Protein AF-A0A848FW35-F1 (afdb_monomer_lite)

Sequence (180 aa):
MKKSIFTRRLLINTLFFIAATAGFQLIHKNGFFTPTETVTHIIDSHLMPEKNDASFSDWSRRLFDADYVRLASAQYDRSLYMRSFFLLDLFYPFIYCAFFLGLAAYWKGTGFYRTLGAAMIICVACDLGENISFAWYLWHPQGNVNVAVANFTTIKSVLFSLGGLSALIAFLAAIIHRRK

Foldseek 3Di:
DDDDLPDPLLVVLVVVLVVLVVLVVVLLVVDQWDPPDSADDLLVLLVDDPDPPDDVVNNVVSQLDLVSLVVNLVGGDLVSCVVGVLVSLLCNLVSLLSNLLSLLVVVPPDPLSVVLNVLSVLLSVLSNQLSVLSSVCSVVVDDCSSSSNSNSSNSNVVSSVVSNVSSNVSNVVVVVVVVD

Structure (mmCIF, N/CA/C/O backbone):
data_AF-A0A848FW35-F1
#
_entry.id   AF-A0A848FW35-F1
#
loop_
_atom_site.group_PDB
_atom_site.id
_atom_site.type_symbol
_atom_site.label_atom_id
_atom_site.label_alt_id
_atom_site.label_comp_id
_atom_site.label_asym_id
_atom_site.label_entity_id
_atom_site.label_seq_id
_atom_site.pdbx_PDB_ins_code
_atom_site.Cartn_x
_atom_site.Cartn_y
_atom_site.Cartn_z
_atom_site.occupancy
_atom_site.B_iso_or_equiv
_atom_site.auth_seq_id
_atom_site.auth_comp_id
_atom_site.auth_asym_id
_atom_site.auth_atom_id
_atom_site.pdbx_PDB_model_num
ATOM 1 N N . MET A 1 1 ? -22.822 -6.460 28.727 1.00 58.56 1 MET A N 1
ATOM 2 C CA . MET A 1 1 ? -21.349 -6.635 28.643 1.00 58.56 1 MET A CA 1
ATOM 3 C C . MET A 1 1 ? -20.810 -5.864 27.438 1.00 58.56 1 MET A C 1
ATOM 5 O O . MET A 1 1 ? -21.361 -6.022 26.354 1.00 58.56 1 MET A O 1
ATOM 9 N N . LYS A 1 2 ? -19.777 -5.016 27.586 1.00 71.31 2 LYS A N 1
ATOM 10 C CA . LYS A 1 2 ? -19.171 -4.301 26.440 1.00 71.31 2 LYS A CA 1
ATOM 11 C C . LYS A 1 2 ? -18.528 -5.346 25.485 1.00 71.31 2 LYS A C 1
ATOM 13 O O . LYS A 1 2 ? -17.792 -6.214 25.953 1.00 71.31 2 LYS A O 1
ATOM 18 N N . LYS A 1 3 ? -18.741 -5.270 24.156 1.00 75.44 3 LYS A N 1
ATOM 19 C CA . LYS A 1 3 ? -18.153 -6.190 23.132 1.00 75.44 3 LYS A CA 1
ATOM 20 C C . LYS A 1 3 ? -16.644 -5.994 22.957 1.00 75.44 3 LYS A C 1
ATOM 22 O O . LYS A 1 3 ? -16.254 -4.845 22.762 1.00 75.44 3 LYS A O 1
ATOM 27 N N . SER A 1 4 ? -15.823 -7.050 23.061 1.00 84.69 4 SER A N 1
ATOM 28 C CA . SER A 1 4 ? -14.343 -6.963 23.012 1.00 84.69 4 SER A CA 1
ATOM 29 C C . SER A 1 4 ? -13.834 -6.114 21.836 1.00 84.69 4 SER A C 1
ATOM 31 O O . SER A 1 4 ? -14.306 -6.291 20.716 1.00 84.69 4 SER A O 1
ATOM 33 N N . ILE A 1 5 ? -12.864 -5.224 22.094 1.00 85.50 5 ILE A N 1
ATOM 34 C CA . ILE A 1 5 ? -12.152 -4.467 21.042 1.00 85.50 5 ILE A CA 1
ATOM 35 C C . ILE A 1 5 ? -11.254 -5.412 20.238 1.00 85.50 5 ILE A C 1
ATOM 37 O O . ILE A 1 5 ? -11.202 -5.347 19.011 1.00 85.50 5 ILE A O 1
ATOM 41 N N . PHE A 1 6 ? -10.593 -6.340 20.930 1.00 88.56 6 PHE A N 1
ATOM 42 C CA . PHE A 1 6 ? -9.791 -7.387 20.316 1.00 88.56 6 PHE A CA 1
ATOM 43 C C . PHE A 1 6 ? -10.714 -8.499 19.837 1.00 88.56 6 PHE A C 1
ATOM 45 O O . PHE A 1 6 ? -10.975 -9.482 20.534 1.00 88.56 6 PHE A O 1
ATOM 52 N N . THR A 1 7 ? -11.288 -8.296 18.656 1.00 89.31 7 THR A N 1
ATOM 53 C CA . THR A 1 7 ? -12.062 -9.336 17.984 1.00 89.31 7 THR A CA 1
ATOM 54 C C . THR A 1 7 ? -11.118 -10.394 17.419 1.00 89.31 7 THR A C 1
ATOM 56 O O . THR A 1 7 ? -10.006 -10.082 16.991 1.00 89.31 7 THR A O 1
ATOM 59 N N . ARG A 1 8 ? -11.577 -11.649 17.343 1.00 91.12 8 ARG A N 1
ATOM 60 C CA . ARG A 1 8 ? -10.832 -12.733 16.677 1.00 91.12 8 ARG A CA 1
ATOM 61 C C . ARG A 1 8 ? -10.404 -12.341 15.257 1.00 91.12 8 ARG A C 1
ATOM 63 O O . ARG A 1 8 ? -9.296 -12.654 14.844 1.00 91.12 8 ARG A O 1
ATOM 70 N N . ARG A 1 9 ? -11.265 -11.609 14.540 1.00 89.75 9 ARG A N 1
ATOM 71 C CA . ARG A 1 9 ? -10.984 -11.101 13.192 1.00 89.75 9 ARG A CA 1
ATOM 72 C C . ARG A 1 9 ? -9.816 -10.114 13.171 1.00 89.75 9 ARG A C 1
ATOM 74 O O . ARG A 1 9 ? -8.955 -10.247 12.314 1.00 89.75 9 ARG A O 1
ATOM 81 N N . LEU A 1 10 ? -9.775 -9.160 14.105 1.00 92.62 10 LEU A N 1
ATOM 82 C CA . LEU A 1 10 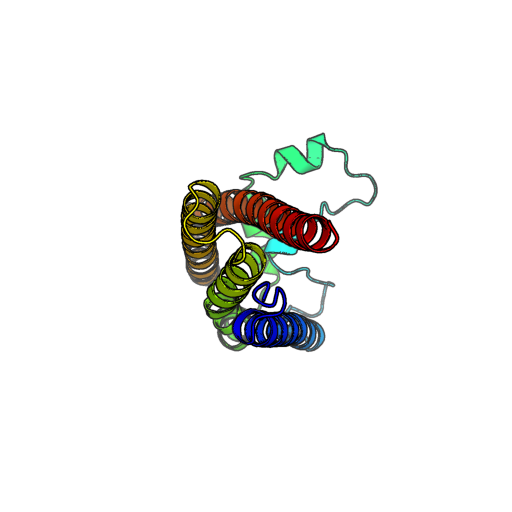? -8.659 -8.218 14.204 1.00 92.62 10 LEU A CA 1
ATOM 83 C C . LEU A 1 10 ? -7.345 -8.959 14.467 1.00 92.62 10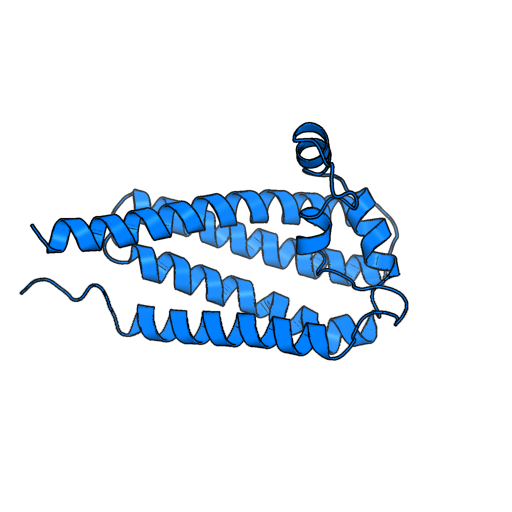 LEU A C 1
ATOM 85 O O . LEU A 1 10 ? -6.383 -8.722 13.755 1.00 92.62 10 LEU A O 1
ATOM 89 N N . LEU A 1 11 ? -7.328 -9.902 15.414 1.00 94.44 11 LEU A N 1
ATOM 90 C CA . LEU A 1 11 ? -6.125 -10.684 15.725 1.00 94.44 11 LEU A CA 1
ATOM 91 C C . LEU A 1 11 ? -5.606 -11.459 14.506 1.00 94.44 11 LEU A C 1
ATOM 93 O O . LEU A 1 11 ? -4.422 -11.389 14.198 1.00 94.44 11 LEU A O 1
ATOM 97 N N . ILE A 1 12 ? -6.496 -12.149 13.787 1.00 94.69 12 ILE A N 1
ATOM 98 C CA . ILE A 1 12 ? -6.142 -12.884 12.564 1.00 94.69 12 ILE A CA 1
ATOM 99 C C . ILE A 1 12 ? -5.579 -11.933 11.499 1.00 94.69 12 ILE A C 1
ATOM 101 O O . ILE A 1 12 ? -4.528 -12.211 10.928 1.00 94.69 12 ILE A O 1
ATOM 105 N N . ASN A 1 13 ? -6.235 -10.794 11.261 1.00 93.38 13 ASN A N 1
ATOM 106 C CA . ASN A 1 13 ? -5.774 -9.822 10.268 1.00 93.38 13 ASN A CA 1
ATOM 107 C C . ASN A 1 13 ? -4.420 -9.207 10.648 1.00 93.38 13 ASN A C 1
ATOM 109 O O . ASN A 1 13 ? -3.586 -9.012 9.772 1.00 93.38 13 ASN A O 1
ATOM 113 N N . THR A 1 14 ? -4.175 -8.946 11.935 1.00 94.38 14 THR A N 1
ATOM 114 C CA . THR A 1 14 ? -2.870 -8.484 12.429 1.00 94.38 14 THR A CA 1
ATOM 115 C C . THR A 1 14 ? -1.779 -9.519 12.166 1.00 94.38 14 THR A C 1
ATOM 117 O O . THR A 1 14 ? -0.705 -9.156 11.700 1.00 94.38 14 THR A O 1
ATOM 120 N N . LEU A 1 15 ? -2.042 -10.805 12.424 1.0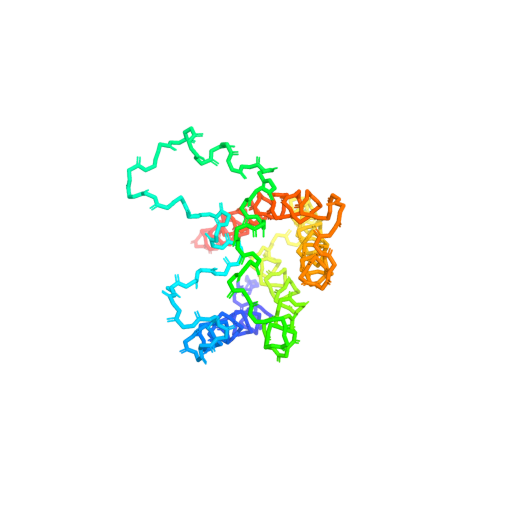0 95.88 15 LEU A N 1
ATOM 121 C CA . LEU A 1 15 ? -1.072 -11.872 12.160 1.00 95.88 15 LEU A CA 1
ATOM 122 C C . LEU A 1 15 ? -0.753 -11.994 10.668 1.00 95.88 15 LEU A C 1
ATOM 124 O O . LEU A 1 15 ? 0.419 -12.083 10.313 1.00 95.88 15 LEU A O 1
ATOM 128 N N . PHE A 1 16 ? -1.765 -11.940 9.797 1.00 94.12 16 PHE A N 1
ATOM 129 C CA . PHE A 1 16 ? -1.542 -11.930 8.349 1.00 94.12 16 PHE A CA 1
ATOM 130 C C . PHE A 1 16 ? -0.762 -10.700 7.890 1.00 94.12 16 PHE A C 1
ATOM 132 O O . PHE A 1 16 ? 0.135 -10.834 7.064 1.00 94.12 16 PHE A O 1
ATOM 139 N N . PHE A 1 17 ? -1.066 -9.523 8.441 1.00 92.69 17 PHE A N 1
ATOM 140 C CA . PHE A 1 17 ? -0.340 -8.295 8.131 1.00 92.69 17 PHE A CA 1
ATOM 141 C C . PHE A 1 17 ? 1.140 -8.415 8.516 1.00 92.69 17 PHE A C 1
ATOM 143 O O . PHE A 1 17 ? 2.002 -8.222 7.665 1.00 92.69 17 PHE A O 1
ATOM 150 N N . ILE A 1 18 ? 1.436 -8.848 9.748 1.00 93.94 18 ILE A N 1
ATOM 151 C CA . ILE A 1 18 ? 2.812 -9.078 10.221 1.00 93.94 18 ILE A CA 1
ATOM 152 C C . ILE A 1 18 ? 3.531 -10.109 9.345 1.00 93.94 18 ILE A C 1
ATOM 154 O O . ILE A 1 18 ? 4.666 -9.873 8.935 1.00 93.94 18 ILE A O 1
ATOM 158 N N . ALA A 1 19 ? 2.884 -11.237 9.040 1.00 92.75 19 ALA A N 1
ATOM 159 C CA . ALA A 1 19 ? 3.470 -12.287 8.214 1.00 92.75 19 ALA A CA 1
ATOM 160 C C . ALA A 1 19 ? 3.782 -11.793 6.794 1.00 92.75 19 ALA A C 1
ATOM 162 O O . ALA A 1 19 ? 4.848 -12.096 6.265 1.00 92.75 19 ALA A O 1
ATOM 163 N N . ALA A 1 20 ? 2.895 -10.996 6.194 1.00 90.06 20 ALA A N 1
ATOM 164 C CA . ALA A 1 20 ? 3.117 -10.432 4.869 1.00 90.06 20 ALA A CA 1
ATOM 165 C C . ALA A 1 20 ? 4.245 -9.390 4.867 1.00 90.06 20 ALA A C 1
ATOM 167 O O . ALA A 1 20 ? 5.125 -9.456 4.012 1.00 90.06 20 ALA A O 1
ATOM 168 N N . THR A 1 21 ? 4.293 -8.488 5.855 1.00 88.25 21 THR A N 1
ATOM 169 C CA . THR A 1 21 ? 5.407 -7.536 6.012 1.00 88.25 21 THR A CA 1
ATOM 170 C C . THR A 1 21 ? 6.740 -8.262 6.220 1.00 88.25 21 THR A C 1
ATOM 172 O O . THR A 1 21 ? 7.745 -7.898 5.611 1.00 88.25 21 THR A O 1
ATOM 175 N N . ALA A 1 22 ? 6.762 -9.324 7.031 1.00 89.19 22 ALA A N 1
ATOM 176 C CA . ALA A 1 22 ? 7.947 -10.161 7.206 1.00 89.19 22 ALA A CA 1
ATOM 177 C C . ALA A 1 22 ? 8.337 -10.889 5.908 1.00 89.19 22 ALA A C 1
ATOM 179 O O . ALA A 1 22 ? 9.523 -10.999 5.603 1.00 89.19 22 ALA A O 1
ATOM 180 N N . GLY A 1 23 ? 7.352 -11.332 5.121 1.00 86.56 23 GLY A N 1
ATOM 181 C CA . GLY A 1 23 ? 7.551 -11.901 3.790 1.00 86.56 23 GLY A CA 1
ATOM 182 C C . GLY A 1 23 ? 8.251 -10.926 2.844 1.00 86.56 23 GLY A C 1
ATOM 183 O O . GLY A 1 23 ? 9.265 -11.290 2.257 1.00 86.56 23 GLY A O 1
ATOM 184 N N . PHE A 1 24 ? 7.794 -9.671 2.772 1.00 82.56 24 PHE A N 1
ATOM 185 C CA . PHE A 1 24 ? 8.465 -8.623 1.990 1.00 82.56 24 PHE A CA 1
ATOM 186 C C . PHE A 1 24 ? 9.915 -8.414 2.424 1.00 82.56 24 PHE A C 1
ATOM 188 O O . PHE A 1 24 ? 10.808 -8.370 1.583 1.00 82.56 24 PHE A O 1
ATOM 195 N N . GLN A 1 25 ? 10.165 -8.342 3.732 1.00 82.38 25 GLN A N 1
ATOM 196 C CA . GLN A 1 25 ? 11.514 -8.182 4.284 1.00 82.38 25 GLN A CA 1
ATOM 197 C C . GLN A 1 25 ? 12.425 -9.371 3.952 1.00 82.38 25 GLN A C 1
ATOM 199 O O . GLN A 1 25 ? 13.609 -9.193 3.666 1.00 82.38 25 GLN A O 1
ATOM 204 N N . LEU A 1 26 ? 11.890 -10.593 3.978 1.00 83.19 26 LEU A N 1
ATOM 205 C CA . LEU A 1 26 ? 12.640 -11.790 3.615 1.00 83.19 26 LEU A CA 1
ATOM 206 C C . LEU A 1 26 ? 12.948 -11.824 2.117 1.00 83.19 26 LEU A C 1
ATOM 208 O O . LEU A 1 26 ? 14.064 -12.171 1.738 1.00 83.19 26 LEU A O 1
ATOM 212 N N . ILE A 1 27 ? 11.978 -11.460 1.276 1.00 77.69 27 ILE A N 1
ATOM 213 C CA . ILE A 1 27 ? 12.179 -11.361 -0.170 1.00 77.69 27 ILE A CA 1
ATOM 214 C C . ILE A 1 27 ? 13.271 -10.317 -0.446 1.00 77.69 27 ILE A C 1
ATOM 216 O O . ILE A 1 27 ? 14.266 -10.620 -1.094 1.00 77.69 27 ILE A O 1
ATOM 220 N N . HIS A 1 28 ? 13.165 -9.125 0.139 1.00 70.75 28 HIS A N 1
ATOM 221 C CA . HIS A 1 28 ? 14.144 -8.049 -0.025 1.00 70.75 28 HIS A CA 1
ATOM 222 C C . HIS A 1 28 ? 15.587 -8.483 0.292 1.00 70.75 28 HIS A C 1
ATOM 224 O O . HIS A 1 28 ? 16.487 -8.288 -0.524 1.00 70.75 28 HIS A O 1
ATOM 230 N N . LYS A 1 29 ? 15.798 -9.178 1.418 1.00 72.12 29 LYS A N 1
ATOM 231 C CA . LYS A 1 29 ? 17.125 -9.657 1.853 1.00 72.12 29 LYS A CA 1
ATOM 232 C C . LYS A 1 29 ? 17.775 -10.696 0.938 1.00 72.12 29 LYS A C 1
ATOM 234 O O . LYS A 1 29 ? 18.993 -10.836 0.979 1.00 72.12 29 LYS A O 1
ATOM 239 N N . ASN A 1 30 ? 16.999 -11.436 0.148 1.00 68.38 30 ASN A N 1
ATOM 240 C CA . ASN A 1 30 ? 17.510 -12.535 -0.677 1.00 68.38 30 ASN A CA 1
ATOM 241 C C . ASN A 1 30 ? 17.863 -12.120 -2.119 1.00 68.38 30 ASN A C 1
ATOM 243 O O . ASN A 1 30 ? 18.062 -12.990 -2.961 1.00 68.38 30 ASN A O 1
ATOM 247 N N . GLY A 1 31 ? 18.000 -10.815 -2.389 1.00 57.59 31 GLY A N 1
ATOM 248 C CA . GLY A 1 31 ? 18.678 -10.300 -3.583 1.00 57.59 31 GLY A CA 1
ATOM 249 C C . GLY A 1 31 ? 17.953 -10.601 -4.895 1.00 57.59 31 GLY A C 1
ATOM 250 O O . GLY A 1 31 ? 18.400 -11.427 -5.683 1.00 57.59 31 GLY A O 1
ATOM 251 N N . PHE A 1 32 ? 16.850 -9.895 -5.152 1.00 62.50 32 PHE A N 1
ATOM 252 C CA . PHE A 1 32 ? 16.134 -9.941 -6.441 1.00 62.50 32 PHE A CA 1
ATOM 253 C C . PHE A 1 32 ? 16.437 -8.736 -7.349 1.00 62.50 32 PHE A C 1
ATOM 255 O O . PHE A 1 32 ? 15.840 -8.586 -8.415 1.00 62.50 32 PHE A O 1
ATOM 262 N N . PHE A 1 33 ? 1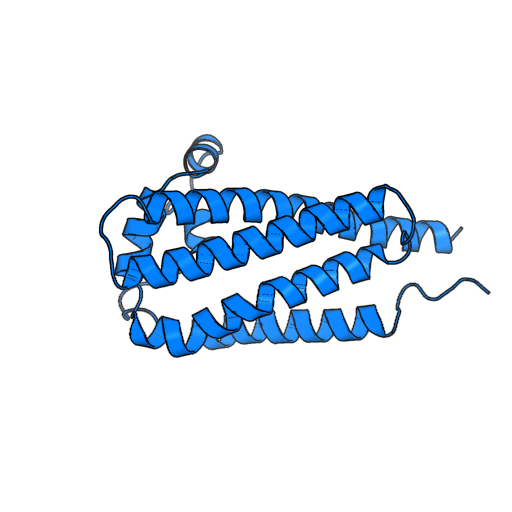7.368 -7.889 -6.912 1.00 58.56 33 PHE A N 1
ATOM 263 C CA . PHE A 1 33 ? 17.879 -6.728 -7.629 1.00 58.56 33 PHE A CA 1
ATOM 264 C C . PHE A 1 33 ? 19.263 -7.048 -8.186 1.00 58.56 33 PHE A C 1
ATOM 266 O O . PHE A 1 33 ? 19.996 -7.854 -7.605 1.00 58.56 33 PHE A O 1
ATOM 273 N N . THR A 1 34 ? 19.642 -6.418 -9.299 1.00 56.62 34 THR A N 1
ATOM 274 C CA . THR A 1 34 ? 21.026 -6.510 -9.777 1.00 56.62 34 THR A CA 1
ATOM 275 C C . THR A 1 34 ? 21.983 -6.076 -8.654 1.00 56.62 34 THR A C 1
ATOM 277 O O . THR A 1 34 ? 21.703 -5.061 -8.018 1.00 56.62 34 THR A O 1
ATOM 280 N N . PRO A 1 35 ? 23.091 -6.800 -8.384 1.00 48.75 35 PRO A N 1
ATOM 281 C CA . PRO A 1 35 ? 23.881 -6.678 -7.144 1.00 48.75 35 PRO A CA 1
ATOM 282 C C . PRO A 1 35 ? 24.557 -5.326 -6.870 1.00 48.75 35 PRO A C 1
ATOM 284 O O . PRO A 1 35 ? 25.364 -5.227 -5.949 1.00 48.75 35 PRO A O 1
ATOM 287 N N . THR A 1 36 ? 24.314 -4.307 -7.687 1.00 50.50 36 THR A N 1
ATOM 288 C CA . THR A 1 36 ? 25.067 -3.060 -7.661 1.00 50.50 36 THR A CA 1
ATOM 289 C C . THR A 1 36 ? 24.551 -2.031 -6.659 1.00 50.50 36 THR A C 1
ATOM 291 O O . THR A 1 36 ? 25.341 -1.164 -6.309 1.00 50.50 36 THR A O 1
ATOM 294 N N . GLU A 1 37 ? 23.318 -2.109 -6.133 1.00 51.50 37 GLU A N 1
ATOM 295 C CA . GLU A 1 37 ? 22.792 -1.096 -5.192 1.00 51.50 37 GLU A CA 1
ATOM 296 C C . GLU A 1 37 ? 21.789 -1.664 -4.162 1.00 51.50 37 GLU A C 1
ATOM 298 O O . GLU A 1 37 ? 21.105 -2.658 -4.407 1.00 51.50 37 GLU A O 1
ATOM 303 N N . THR A 1 38 ? 21.694 -1.033 -2.982 1.00 50.62 38 THR A N 1
ATOM 304 C CA . THR A 1 38 ? 20.642 -1.280 -1.978 1.00 50.62 38 THR A CA 1
ATOM 305 C C . THR A 1 38 ? 19.317 -0.731 -2.495 1.00 50.62 38 THR A C 1
ATOM 307 O O . THR A 1 38 ? 18.958 0.409 -2.211 1.00 50.62 38 THR A O 1
ATOM 310 N N . VAL A 1 39 ? 18.613 -1.522 -3.298 1.00 50.03 39 VAL A N 1
ATOM 311 C CA . VAL A 1 39 ? 17.373 -1.074 -3.934 1.00 50.03 39 VAL A CA 1
ATOM 312 C C . VAL A 1 39 ? 16.218 -1.112 -2.947 1.00 50.03 39 VAL A C 1
ATOM 314 O O . VAL A 1 39 ? 15.939 -2.128 -2.314 1.00 50.03 39 VAL A O 1
ATOM 317 N N . THR A 1 40 ? 15.529 0.007 -2.833 1.00 55.97 40 THR A N 1
ATOM 318 C CA . THR A 1 40 ? 14.263 0.174 -2.128 1.00 55.97 40 THR A CA 1
ATOM 319 C C . THR A 1 40 ? 13.105 -0.256 -3.047 1.00 55.97 40 THR A C 1
ATOM 321 O O . THR A 1 40 ? 13.188 -0.071 -4.260 1.00 55.97 40 THR A O 1
ATOM 324 N N . HIS A 1 41 ? 12.040 -0.884 -2.520 1.00 63.44 41 HIS A N 1
ATOM 325 C CA . HIS A 1 41 ? 10.854 -1.275 -3.320 1.00 63.44 41 HIS A CA 1
ATOM 326 C C . HIS A 1 41 ? 10.322 -0.060 -4.104 1.00 63.44 41 HIS A C 1
ATOM 328 O O . HIS A 1 41 ? 10.563 1.065 -3.691 1.00 63.44 41 HIS A O 1
ATOM 334 N N . ILE A 1 42 ? 9.608 -0.218 -5.225 1.00 65.44 42 ILE A N 1
ATOM 335 C CA . ILE A 1 42 ? 9.190 0.937 -6.051 1.00 65.44 42 ILE A CA 1
ATOM 336 C C . ILE A 1 42 ? 8.405 1.999 -5.255 1.00 65.44 42 ILE A C 1
ATOM 338 O O . ILE A 1 42 ? 8.530 3.196 -5.517 1.00 65.44 42 ILE A O 1
ATOM 342 N N . ILE A 1 43 ? 7.670 1.569 -4.224 1.00 59.00 43 ILE A N 1
ATOM 343 C CA . ILE A 1 43 ? 7.000 2.447 -3.256 1.00 59.00 43 ILE A CA 1
ATOM 344 C C . ILE A 1 43 ? 8.022 3.219 -2.412 1.00 59.00 43 ILE A C 1
ATOM 346 O O . ILE A 1 43 ? 7.879 4.421 -2.198 1.00 59.00 43 ILE A O 1
ATOM 350 N N . ASP A 1 44 ? 9.074 2.553 -1.956 1.00 59.91 44 ASP A N 1
ATOM 351 C CA . ASP A 1 44 ? 10.164 3.181 -1.221 1.00 59.91 44 ASP A CA 1
ATOM 352 C C . ASP A 1 44 ? 10.970 4.127 -2.134 1.00 59.91 44 ASP A C 1
ATOM 354 O O . ASP A 1 44 ? 11.387 5.189 -1.688 1.00 59.91 44 ASP A O 1
ATOM 358 N N . SER A 1 45 ? 11.131 3.814 -3.427 1.00 57.97 45 SER A N 1
ATOM 359 C CA . SER A 1 45 ? 11.738 4.726 -4.410 1.00 57.97 45 SER A CA 1
ATOM 360 C C . SER A 1 45 ? 10.882 5.977 -4.627 1.00 57.97 45 SER A C 1
ATOM 362 O O . SER A 1 45 ? 11.425 7.066 -4.790 1.00 57.97 45 SER A O 1
ATOM 364 N N . HIS A 1 46 ? 9.552 5.852 -4.586 1.00 59.22 46 HIS A N 1
ATOM 365 C CA . HIS A 1 46 ? 8.631 6.992 -4.623 1.00 59.22 46 HIS A CA 1
ATOM 366 C C . HIS A 1 46 ? 8.750 7.864 -3.358 1.00 59.22 46 HIS A C 1
ATOM 368 O O . HIS A 1 46 ? 8.652 9.090 -3.437 1.00 59.22 46 HIS A O 1
ATOM 374 N N . LEU A 1 47 ? 9.024 7.241 -2.207 1.00 57.84 47 LEU A N 1
ATOM 375 C CA . LEU A 1 47 ? 9.065 7.865 -0.882 1.00 57.84 47 LEU A CA 1
ATOM 376 C C . LEU A 1 47 ? 10.480 8.094 -0.324 1.00 57.84 47 LEU A C 1
ATOM 378 O O . LEU A 1 47 ? 10.606 8.373 0.858 1.00 57.84 47 LEU A O 1
ATOM 382 N N . MET A 1 48 ? 11.554 7.966 -1.099 1.00 60.19 48 MET A N 1
ATOM 383 C CA . MET A 1 48 ? 12.909 8.247 -0.609 1.00 60.19 48 MET A CA 1
ATOM 384 C C . MET A 1 48 ? 13.668 9.114 -1.608 1.00 60.19 48 MET A C 1
ATOM 386 O O . MET A 1 48 ? 14.113 8.612 -2.644 1.00 60.19 48 MET A O 1
ATOM 390 N N . PRO A 1 49 ? 13.817 10.423 -1.345 1.00 58.25 49 PRO A N 1
ATOM 391 C CA . PRO A 1 49 ? 14.736 11.242 -2.115 1.00 58.25 49 PRO A CA 1
ATOM 392 C C . PRO A 1 49 ? 16.171 10.751 -1.885 1.00 58.25 49 PRO A C 1
ATOM 394 O O . PRO A 1 49 ? 16.564 10.448 -0.764 1.00 58.25 49 PRO A O 1
ATOM 397 N N . GLU A 1 50 ? 16.969 10.704 -2.950 1.00 59.25 50 GLU A N 1
ATOM 398 C CA . GLU A 1 50 ? 18.338 10.153 -2.955 1.00 59.25 50 GLU A CA 1
ATOM 399 C C . GLU A 1 50 ? 19.345 10.938 -2.087 1.00 59.25 50 GLU A C 1
ATOM 401 O O . GLU A 1 50 ? 20.508 10.556 -1.978 1.00 59.25 50 GLU A O 1
ATOM 406 N N . LYS A 1 51 ? 18.929 12.052 -1.468 1.00 59.59 51 LYS A N 1
ATOM 407 C CA . LYS A 1 51 ? 19.790 12.926 -0.664 1.00 59.59 51 LYS A CA 1
ATOM 408 C C . LYS A 1 51 ? 19.261 13.055 0.759 1.00 59.59 51 LYS A C 1
ATOM 410 O O . LYS A 1 51 ? 18.094 13.377 0.963 1.00 59.59 51 LYS A O 1
ATOM 415 N N . ASN A 1 52 ? 20.171 12.912 1.725 1.00 56.69 52 ASN A N 1
ATOM 416 C CA . ASN A 1 52 ? 19.904 13.082 3.159 1.00 56.69 52 ASN A CA 1
ATOM 417 C C . ASN A 1 52 ? 19.398 14.496 3.537 1.00 56.69 52 ASN A C 1
ATOM 419 O O . ASN A 1 52 ? 18.838 14.654 4.615 1.00 56.69 52 ASN A O 1
ATOM 423 N N . ASP A 1 53 ? 19.520 15.481 2.635 1.00 52.09 53 ASP A N 1
ATOM 424 C CA . ASP A 1 53 ? 19.098 16.880 2.828 1.00 52.09 53 ASP A CA 1
ATOM 425 C C . ASP A 1 53 ? 17.902 17.283 1.939 1.00 52.09 53 ASP A C 1
ATOM 427 O O . ASP A 1 53 ? 17.827 18.404 1.431 1.00 52.09 53 ASP A O 1
ATOM 431 N N . ALA A 1 54 ? 16.973 16.364 1.672 1.00 64.06 54 ALA A N 1
ATOM 432 C CA . ALA A 1 54 ? 15.818 16.661 0.827 1.00 64.06 54 ALA A CA 1
ATOM 433 C C . ALA A 1 54 ? 14.827 17.624 1.504 1.00 64.06 54 ALA A C 1
ATOM 435 O O . ALA A 1 54 ? 14.335 17.377 2.608 1.00 64.06 54 ALA A O 1
ATOM 436 N N . SER A 1 55 ? 14.483 18.711 0.813 1.00 75.81 55 SER A N 1
ATOM 437 C CA . SER A 1 55 ? 13.492 19.684 1.276 1.00 75.81 55 SER A CA 1
ATOM 438 C C . SER A 1 55 ? 12.063 19.180 1.044 1.00 75.81 55 SER A C 1
ATOM 440 O O . SER A 1 55 ? 11.819 18.364 0.159 1.00 75.81 55 SER A O 1
ATOM 442 N N . PHE A 1 56 ? 11.067 19.713 1.765 1.00 74.56 56 PHE A N 1
ATOM 443 C CA . PHE A 1 56 ? 9.646 19.398 1.511 1.00 74.56 56 PHE A CA 1
ATOM 444 C C . PHE A 1 56 ? 9.220 19.666 0.051 1.00 74.56 56 PHE A C 1
ATOM 446 O O . PHE A 1 56 ? 8.354 18.980 -0.488 1.00 74.56 56 PHE A O 1
ATOM 453 N N . SER A 1 57 ? 9.860 20.638 -0.608 1.00 74.62 57 SER A N 1
ATOM 454 C CA . SER A 1 57 ? 9.662 20.919 -2.034 1.00 74.62 57 SER A CA 1
ATOM 455 C C . SER A 1 57 ? 10.122 19.763 -2.932 1.00 74.62 57 SER A C 1
ATOM 457 O O . SER A 1 57 ? 9.534 19.538 -3.985 1.00 74.62 57 SER A O 1
ATOM 459 N N . ASP A 1 58 ? 11.160 19.025 -2.544 1.00 71.19 58 ASP A N 1
ATOM 460 C CA . ASP A 1 58 ? 11.656 17.881 -3.318 1.00 71.19 58 ASP A CA 1
ATOM 461 C C . ASP A 1 58 ? 10.717 16.679 -3.184 1.00 71.19 58 ASP A C 1
ATOM 463 O O . ASP A 1 58 ? 10.466 15.966 -4.154 1.00 71.19 58 ASP A O 1
ATOM 467 N N . TRP A 1 59 ? 10.112 16.512 -2.006 1.00 69.00 59 TRP A N 1
ATOM 468 C CA . TRP A 1 59 ? 9.079 15.506 -1.765 1.00 69.00 59 TRP A CA 1
ATOM 469 C C . TRP A 1 59 ? 7.798 15.773 -2.556 1.00 69.00 59 TRP A C 1
ATOM 471 O O . TRP A 1 59 ? 7.240 14.856 -3.154 1.00 69.00 59 TRP A O 1
ATOM 481 N N . SER A 1 60 ? 7.329 17.024 -2.596 1.00 70.69 60 SER A N 1
ATOM 482 C CA . SER A 1 60 ? 6.089 17.365 -3.304 1.00 70.69 60 SER A CA 1
ATOM 483 C C . SER A 1 60 ? 6.222 17.242 -4.822 1.00 70.69 60 SER A C 1
ATOM 485 O O . SER A 1 60 ? 5.263 16.851 -5.482 1.00 70.69 60 SER A O 1
ATOM 487 N N . ARG A 1 61 ? 7.415 17.501 -5.375 1.00 69.88 61 ARG A N 1
ATOM 488 C CA . ARG A 1 61 ? 7.719 17.322 -6.805 1.00 69.88 61 ARG A CA 1
ATOM 489 C C . ARG A 1 61 ? 7.688 15.867 -7.263 1.00 69.88 61 ARG A C 1
ATOM 491 O O . ARG A 1 61 ? 7.524 15.634 -8.453 1.00 69.88 61 ARG A O 1
ATOM 498 N N . ARG A 1 62 ? 7.824 14.909 -6.342 1.00 69.75 62 ARG A N 1
ATOM 499 C CA . ARG A 1 62 ? 7.739 13.474 -6.643 1.00 69.75 62 ARG A CA 1
ATOM 500 C C . ARG A 1 62 ? 6.317 12.932 -6.692 1.00 69.75 62 ARG A C 1
ATOM 502 O O . ARG A 1 62 ? 6.099 11.840 -7.217 1.00 69.75 62 ARG A O 1
ATOM 509 N N . LEU A 1 63 ? 5.336 13.684 -6.191 1.00 71.88 63 LEU A N 1
ATOM 510 C CA . LEU A 1 63 ? 3.932 13.336 -6.379 1.00 71.88 63 LEU A CA 1
ATOM 511 C C . LEU A 1 63 ? 3.633 13.381 -7.878 1.00 71.88 63 LEU A C 1
ATOM 513 O O . LEU A 1 63 ? 3.817 14.416 -8.512 1.00 71.88 63 LEU A O 1
ATOM 517 N N . PHE A 1 64 ? 3.173 12.260 -8.430 1.00 78.38 64 PHE A N 1
ATOM 518 C CA . PHE A 1 64 ? 2.931 12.083 -9.866 1.00 78.38 64 PHE A CA 1
ATOM 519 C C . PHE A 1 64 ? 4.175 12.160 -10.773 1.00 78.38 64 PHE A C 1
ATOM 521 O O . PHE A 1 64 ? 4.027 12.204 -11.994 1.00 78.38 64 PHE A O 1
ATOM 528 N N . ASP A 1 65 ? 5.390 12.130 -10.218 1.00 82.25 65 ASP A N 1
ATOM 529 C CA . ASP A 1 65 ? 6.613 12.053 -11.020 1.00 82.25 65 ASP A CA 1
ATOM 530 C C . ASP A 1 65 ? 6.704 10.677 -11.691 1.00 82.25 65 ASP A C 1
ATOM 532 O O . ASP A 1 65 ? 6.649 9.651 -11.028 1.00 82.25 65 ASP A O 1
ATOM 536 N N . ALA A 1 66 ? 6.811 10.628 -13.015 1.00 85.25 66 ALA A N 1
ATOM 537 C CA . ALA A 1 66 ? 6.903 9.371 -13.752 1.00 85.25 66 ALA A CA 1
ATOM 538 C C . ALA A 1 66 ? 8.354 8.949 -14.037 1.00 85.25 66 ALA A C 1
ATOM 540 O O . ALA A 1 66 ? 8.581 7.834 -14.521 1.00 85.25 66 ALA A O 1
ATOM 541 N N . ASP A 1 67 ? 9.336 9.812 -13.757 1.00 84.06 67 ASP A N 1
ATOM 542 C CA . ASP A 1 67 ? 10.747 9.540 -14.023 1.00 84.06 67 ASP A CA 1
ATOM 543 C C . ASP A 1 67 ? 11.347 8.590 -12.986 1.00 84.06 67 ASP A C 1
ATOM 545 O O . ASP A 1 67 ? 12.156 7.734 -13.355 1.00 84.06 67 ASP A O 1
ATOM 549 N N . TYR A 1 68 ? 10.881 8.618 -11.729 1.00 81.31 68 TYR A N 1
ATOM 550 C CA . TYR A 1 68 ? 11.319 7.630 -10.733 1.00 81.31 68 TYR A CA 1
ATOM 551 C C . TYR A 1 68 ? 10.983 6.197 -11.168 1.00 81.31 68 TYR A C 1
ATOM 553 O O . TYR A 1 68 ? 11.768 5.287 -10.923 1.00 81.31 68 TYR A O 1
ATOM 561 N N . VAL A 1 69 ? 9.858 5.983 -11.866 1.00 85.56 69 VAL A N 1
ATOM 562 C CA . VAL A 1 69 ? 9.472 4.656 -12.376 1.00 85.56 69 VAL A CA 1
ATOM 563 C C . VAL A 1 69 ? 10.479 4.178 -13.419 1.00 85.56 69 VAL A C 1
ATOM 565 O O . VAL A 1 69 ? 10.858 3.007 -13.430 1.00 85.56 69 VAL A O 1
ATOM 568 N N . ARG A 1 70 ? 10.958 5.086 -14.281 1.00 85.56 70 ARG A N 1
ATOM 569 C CA . ARG A 1 70 ? 11.977 4.774 -15.291 1.00 85.56 70 ARG A CA 1
ATOM 570 C C . ARG A 1 70 ? 13.295 4.391 -14.627 1.00 85.56 70 ARG A C 1
ATOM 572 O O . ARG A 1 70 ? 13.850 3.349 -14.966 1.00 85.56 70 ARG A O 1
ATOM 579 N N . LEU A 1 71 ? 13.754 5.200 -13.674 1.00 82.12 71 LEU A N 1
ATOM 580 C CA . LEU A 1 71 ? 15.003 4.975 -12.943 1.00 82.12 71 LEU A CA 1
ATOM 581 C C . LEU A 1 71 ? 14.953 3.672 -12.137 1.00 82.12 71 LEU A C 1
ATOM 583 O O . LEU A 1 71 ? 15.835 2.829 -12.289 1.00 82.12 71 LEU A O 1
ATOM 587 N N . ALA A 1 72 ? 13.879 3.458 -11.374 1.00 79.00 72 ALA A N 1
ATOM 588 C CA . ALA A 1 72 ? 13.690 2.254 -10.576 1.00 79.00 72 ALA A CA 1
ATOM 589 C C . ALA A 1 72 ? 13.627 1.002 -11.459 1.00 79.00 72 ALA A C 1
ATOM 591 O O . ALA A 1 72 ? 14.285 0.014 -11.156 1.00 79.00 72 ALA A O 1
ATOM 592 N N . SER A 1 73 ? 12.905 1.043 -12.588 1.00 84.69 73 SER A N 1
ATOM 593 C CA . SER A 1 73 ? 12.716 -0.127 -13.464 1.00 84.69 73 SER A CA 1
ATOM 594 C C . SER A 1 73 ? 14.016 -0.751 -13.979 1.00 84.69 73 SER A C 1
ATOM 596 O O . SER A 1 73 ? 14.068 -1.964 -14.172 1.00 84.69 73 SER A O 1
ATOM 598 N N . ALA A 1 74 ? 15.070 0.050 -14.168 1.00 82.06 74 ALA A N 1
ATOM 599 C CA . ALA A 1 74 ? 16.366 -0.428 -14.648 1.00 82.06 74 ALA A CA 1
ATOM 600 C C . ALA A 1 74 ? 17.073 -1.359 -13.646 1.00 82.06 74 ALA A C 1
ATOM 602 O O . ALA A 1 74 ? 17.968 -2.104 -14.035 1.00 82.06 74 ALA A O 1
ATOM 603 N N . GLN A 1 75 ? 16.661 -1.328 -12.378 1.00 77.44 75 GLN A N 1
ATOM 604 C CA . GLN A 1 75 ? 17.285 -2.061 -11.277 1.00 77.44 75 GLN A CA 1
ATOM 605 C C . GLN A 1 75 ? 16.617 -3.422 -11.002 1.00 77.44 75 GLN A C 1
ATOM 607 O O . GLN A 1 75 ? 17.119 -4.214 -10.199 1.00 77.44 75 GLN A O 1
ATOM 612 N N . TYR A 1 76 ? 15.482 -3.709 -11.650 1.00 78.94 76 TYR A N 1
ATOM 613 C CA . TYR A 1 76 ? 14.720 -4.942 -11.446 1.00 78.94 76 TYR A CA 1
ATOM 614 C C . TYR A 1 76 ? 15.149 -6.037 -12.424 1.00 78.94 76 TYR A C 1
ATOM 616 O O . TYR A 1 76 ? 15.099 -5.860 -13.645 1.00 78.94 76 TYR A O 1
ATOM 624 N N . ASP A 1 77 ? 15.435 -7.231 -11.900 1.00 84.50 77 ASP A N 1
ATOM 625 C CA . ASP A 1 77 ? 15.347 -8.443 -12.711 1.00 84.50 77 ASP A CA 1
ATOM 626 C C . ASP A 1 77 ? 13.865 -8.784 -12.925 1.00 84.50 77 ASP A C 1
ATOM 628 O O . ASP A 1 77 ? 13.122 -9.111 -11.995 1.00 84.50 77 ASP A O 1
ATOM 632 N N . ARG A 1 78 ? 13.431 -8.707 -14.184 1.00 87.31 78 ARG A N 1
ATOM 633 C CA . ARG A 1 78 ? 12.027 -8.884 -14.585 1.00 87.31 78 ARG A CA 1
ATOM 634 C C . ARG A 1 78 ? 11.484 -10.264 -14.224 1.00 87.31 78 ARG A C 1
ATOM 636 O O . ARG A 1 78 ? 10.332 -10.386 -13.815 1.00 87.31 78 ARG A O 1
ATOM 643 N N . SER A 1 79 ? 12.288 -11.311 -14.404 1.00 85.94 79 SER A N 1
ATOM 644 C CA . SER A 1 79 ? 11.853 -12.693 -14.176 1.00 85.94 79 SER A CA 1
ATOM 645 C C . SER A 1 79 ? 11.753 -12.994 -12.688 1.00 85.94 79 SER A C 1
ATOM 647 O O . SER A 1 79 ? 10.810 -13.657 -12.252 1.00 85.94 79 SER A O 1
ATOM 649 N N . LEU A 1 80 ? 12.710 -12.489 -11.911 1.00 82.00 80 LEU A N 1
ATOM 650 C CA . LEU A 1 80 ? 12.707 -12.606 -10.461 1.00 82.00 80 LEU A CA 1
ATOM 651 C C . LEU A 1 80 ? 11.553 -11.817 -9.843 1.00 82.00 80 LEU A C 1
ATOM 653 O O . LEU A 1 80 ? 10.811 -12.395 -9.051 1.00 82.00 80 LEU A O 1
ATOM 657 N N . TYR A 1 81 ? 11.326 -10.569 -10.269 1.00 84.38 81 TYR A N 1
ATOM 658 C CA . TYR A 1 81 ? 10.202 -9.745 -9.809 1.00 84.38 81 TYR A CA 1
ATOM 659 C C . TYR A 1 81 ? 8.855 -10.471 -9.945 1.00 84.38 81 TYR A C 1
ATOM 661 O O . TYR A 1 81 ? 8.094 -10.558 -8.980 1.00 84.38 81 TYR A O 1
ATOM 669 N N . MET A 1 82 ? 8.589 -11.069 -11.113 1.00 87.00 82 MET A N 1
ATOM 670 C CA . MET A 1 82 ? 7.331 -11.780 -11.377 1.00 87.00 82 MET A CA 1
ATOM 671 C C . MET A 1 82 ? 7.128 -13.021 -10.499 1.00 87.00 82 MET A C 1
ATOM 673 O O . MET A 1 82 ? 5.989 -13.405 -10.234 1.00 87.00 82 MET A O 1
ATOM 677 N N . ARG A 1 83 ? 8.212 -13.673 -10.065 1.00 84.19 83 ARG A N 1
ATOM 678 C CA . ARG A 1 83 ? 8.162 -14.910 -9.267 1.00 84.19 83 ARG A CA 1
ATOM 679 C C . ARG A 1 83 ? 8.192 -14.663 -7.759 1.00 84.19 83 ARG A C 1
ATOM 681 O O . ARG A 1 83 ? 7.885 -15.590 -7.013 1.00 84.19 83 ARG A O 1
ATOM 688 N N . SER A 1 84 ? 8.561 -13.462 -7.314 1.00 80.69 84 SER A N 1
ATOM 689 C CA . SER A 1 84 ? 8.672 -13.113 -5.895 1.00 80.69 84 SER A CA 1
ATOM 690 C C . SER A 1 84 ? 7.727 -11.974 -5.503 1.00 80.69 84 SER A C 1
ATOM 692 O O . SER A 1 84 ? 6.637 -12.236 -4.991 1.00 80.69 84 SER A O 1
ATOM 694 N N . PHE A 1 85 ? 8.122 -10.725 -5.756 1.00 81.56 85 PHE A N 1
ATOM 695 C CA . PHE A 1 85 ? 7.411 -9.521 -5.324 1.00 81.56 85 PHE A CA 1
ATOM 696 C C . PHE A 1 85 ? 6.007 -9.436 -5.901 1.00 81.56 85 PHE A C 1
ATOM 698 O O . PHE A 1 85 ? 5.069 -9.235 -5.140 1.00 81.56 85 PHE A O 1
ATOM 705 N N . PHE A 1 86 ? 5.841 -9.695 -7.199 1.00 87.75 86 PHE A N 1
ATOM 706 C CA . PHE A 1 86 ? 4.559 -9.498 -7.869 1.00 87.75 86 PHE A CA 1
ATOM 707 C C . PHE A 1 86 ? 3.417 -10.294 -7.223 1.00 87.75 86 PHE A C 1
ATOM 709 O O . PHE A 1 86 ? 2.331 -9.766 -7.010 1.00 87.75 86 PHE A O 1
ATOM 716 N N . LEU A 1 87 ? 3.652 -11.556 -6.847 1.00 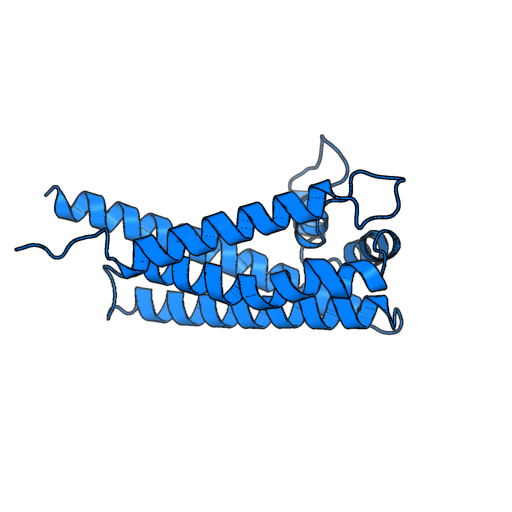87.06 87 LEU A N 1
ATOM 717 C CA . LEU A 1 87 ? 2.624 -12.362 -6.181 1.00 87.06 87 LEU A CA 1
ATOM 718 C C . LEU A 1 87 ? 2.234 -11.763 -4.828 1.00 87.06 87 LEU A C 1
ATOM 720 O O . LEU A 1 87 ? 1.049 -11.677 -4.512 1.00 87.06 87 LEU A O 1
ATOM 724 N N . LEU A 1 88 ? 3.216 -11.341 -4.033 1.00 85.62 88 LEU A N 1
ATOM 725 C CA . LEU A 1 88 ? 2.956 -10.750 -2.726 1.00 85.62 88 LEU A CA 1
ATOM 726 C C . LEU A 1 88 ? 2.282 -9.375 -2.854 1.00 85.62 88 LEU A C 1
ATOM 728 O O . LEU A 1 88 ? 1.335 -9.101 -2.118 1.00 85.62 88 LEU A O 1
ATOM 732 N N . ASP A 1 89 ? 2.695 -8.574 -3.835 1.00 87.94 89 ASP A N 1
ATOM 733 C CA . ASP A 1 89 ? 2.113 -7.282 -4.208 1.00 87.94 89 ASP A CA 1
ATOM 734 C C . ASP A 1 89 ? 0.637 -7.411 -4.632 1.00 87.94 89 ASP A C 1
ATOM 736 O O . ASP A 1 89 ? -0.169 -6.528 -4.350 1.00 87.94 89 ASP A O 1
ATOM 740 N N . LEU A 1 90 ? 0.225 -8.538 -5.228 1.00 91.75 90 LEU A N 1
ATOM 741 C CA . LEU A 1 90 ? -1.186 -8.790 -5.549 1.00 91.75 90 LEU A CA 1
ATOM 742 C C . LEU A 1 90 ? -2.038 -9.125 -4.316 1.00 91.75 90 LEU A C 1
ATOM 744 O O . LEU A 1 90 ? -3.225 -8.799 -4.283 1.00 91.75 90 LEU A O 1
ATOM 748 N N . PHE A 1 91 ? -1.474 -9.780 -3.298 1.00 92.12 91 PHE A N 1
ATOM 749 C CA . PHE A 1 91 ? -2.235 -10.204 -2.115 1.00 92.12 91 PHE A CA 1
ATOM 750 C C . PHE A 1 91 ? -2.217 -9.184 -0.978 1.00 92.12 91 PHE A C 1
ATOM 752 O O . PHE A 1 91 ? -3.210 -9.042 -0.256 1.00 92.12 91 PHE A O 1
ATOM 759 N N . TYR A 1 92 ? -1.110 -8.467 -0.805 1.00 91.75 92 TYR A N 1
ATOM 760 C CA . TYR A 1 92 ? -0.920 -7.525 0.293 1.00 91.75 92 TYR A CA 1
ATOM 761 C C . TYR A 1 92 ? -2.001 -6.437 0.396 1.00 91.75 92 TYR A C 1
ATOM 763 O O . TYR A 1 92 ? -2.435 -6.163 1.522 1.00 91.75 92 TYR A O 1
ATOM 771 N N . PRO A 1 93 ? -2.541 -5.898 -0.717 1.00 94.62 93 PRO A N 1
ATOM 772 C CA . PRO A 1 93 ? -3.629 -4.930 -0.675 1.00 94.62 93 PRO A CA 1
ATOM 773 C C . PRO A 1 93 ? -4.855 -5.408 0.093 1.00 94.62 93 PRO A C 1
ATOM 775 O O . PRO A 1 93 ? -5.423 -4.696 0.927 1.00 94.62 93 PRO A O 1
ATOM 778 N N . PHE A 1 94 ? -5.230 -6.666 -0.108 1.00 96.12 94 PHE A N 1
ATOM 779 C CA . PHE A 1 94 ? -6.354 -7.266 0.597 1.00 96.12 94 PHE A CA 1
ATOM 780 C C . PHE A 1 94 ? -6.060 -7.450 2.088 1.00 96.12 94 PHE A C 1
ATOM 782 O O . PHE A 1 94 ? -6.954 -7.267 2.921 1.00 96.12 94 PHE A O 1
ATOM 789 N N . ILE A 1 95 ? -4.808 -7.761 2.433 1.00 94.69 95 ILE A N 1
ATOM 790 C CA . ILE A 1 95 ? -4.365 -7.953 3.816 1.00 94.69 95 ILE A CA 1
ATOM 791 C C . ILE A 1 95 ? -4.432 -6.632 4.585 1.00 94.69 95 ILE A C 1
ATOM 793 O O . ILE A 1 95 ? -5.078 -6.578 5.637 1.00 94.69 95 ILE A O 1
ATOM 797 N N . TYR A 1 96 ? -3.840 -5.549 4.066 1.00 93.69 96 TYR A N 1
ATOM 798 C CA . TYR A 1 96 ? -3.887 -4.259 4.762 1.00 93.69 96 TYR A CA 1
ATOM 799 C C . TYR A 1 96 ? -5.303 -3.675 4.799 1.00 93.69 96 TYR A C 1
ATOM 801 O O . TYR A 1 96 ? -5.700 -3.088 5.808 1.00 93.69 96 TYR A O 1
ATOM 809 N N . CYS A 1 97 ? -6.115 -3.889 3.757 1.00 96.31 97 CYS A N 1
ATOM 810 C CA . CYS A 1 97 ? -7.511 -3.455 3.737 1.00 96.31 97 CYS A CA 1
ATOM 811 C C . CYS A 1 97 ? -8.312 -4.151 4.845 1.00 96.31 97 CYS A C 1
ATOM 813 O O . CYS A 1 97 ? -8.990 -3.500 5.647 1.00 96.31 97 CYS A O 1
ATOM 815 N N . ALA A 1 98 ? -8.173 -5.475 4.961 1.00 96.25 98 ALA A N 1
ATOM 816 C CA . ALA A 1 98 ? -8.801 -6.244 6.027 1.00 96.25 98 ALA A CA 1
ATOM 817 C C . ALA A 1 98 ? -8.311 -5.808 7.417 1.00 96.25 98 ALA A C 1
ATOM 819 O O . ALA A 1 98 ? -9.110 -5.749 8.358 1.00 96.25 98 ALA A O 1
ATOM 820 N N . PHE A 1 99 ? -7.024 -5.492 7.561 1.00 96.19 99 PHE A N 1
ATOM 821 C CA . PHE A 1 99 ? -6.437 -5.009 8.808 1.00 96.19 99 PHE A CA 1
ATOM 822 C C . PHE A 1 99 ? -7.005 -3.647 9.235 1.00 96.19 99 PHE A C 1
ATOM 824 O O . PHE A 1 99 ? -7.561 -3.549 10.331 1.00 96.19 99 PHE A O 1
ATOM 831 N N . PHE A 1 100 ? -6.979 -2.627 8.372 1.00 96.19 100 PHE A N 1
ATOM 832 C CA . PHE A 1 100 ? -7.499 -1.292 8.702 1.00 96.19 100 PHE A CA 1
ATOM 833 C C . PHE A 1 100 ? -9.009 -1.294 8.961 1.00 96.19 100 PHE A C 1
ATOM 835 O O . PHE A 1 100 ? -9.482 -0.686 9.925 1.00 96.19 100 PHE A O 1
ATOM 842 N N . LEU A 1 101 ? -9.781 -2.063 8.187 1.00 95.62 101 LEU A N 1
ATOM 843 C CA . LEU A 1 101 ? -11.203 -2.272 8.473 1.00 95.62 101 LEU A CA 1
ATOM 844 C C . LEU A 1 101 ? -11.445 -3.049 9.770 1.00 95.62 101 LEU A C 1
ATOM 846 O O . LEU A 1 101 ? -12.481 -2.866 10.414 1.00 95.62 101 LEU A O 1
ATOM 850 N N . GLY A 1 102 ? -10.510 -3.917 10.155 1.00 94.06 102 GLY A N 1
ATOM 851 C CA . GLY A 1 102 ? -10.496 -4.604 11.442 1.00 94.06 102 GLY A CA 1
ATOM 852 C C . GLY A 1 102 ? -10.270 -3.642 12.608 1.00 94.06 102 GLY A C 1
ATOM 853 O O . GLY A 1 102 ? -10.997 -3.720 13.598 1.00 94.06 102 GLY A O 1
ATOM 854 N N . LEU A 1 103 ? -9.324 -2.707 12.480 1.00 93.88 103 LEU A N 1
ATOM 855 C CA . LEU A 1 103 ? -9.055 -1.667 13.483 1.00 93.88 103 LEU A CA 1
ATOM 856 C C . LEU A 1 103 ? -10.274 -0.761 13.696 1.00 93.88 103 LEU A C 1
ATOM 858 O O . LEU A 1 103 ? -10.673 -0.497 14.830 1.00 93.88 103 LEU A O 1
ATOM 862 N N . ALA A 1 104 ? -10.929 -0.355 12.609 1.00 93.56 104 ALA A N 1
ATOM 863 C CA . ALA A 1 104 ? -12.118 0.491 12.660 1.00 93.56 104 ALA A CA 1
ATOM 864 C C . ALA A 1 104 ? -13.421 -0.271 12.979 1.00 93.56 104 ALA A C 1
ATOM 866 O O . ALA A 1 104 ? -14.492 0.338 13.031 1.00 93.56 104 ALA A O 1
ATOM 867 N N . ALA A 1 105 ? -13.376 -1.590 13.206 1.00 92.94 105 ALA A N 1
ATOM 868 C CA . ALA A 1 105 ? -14.571 -2.433 13.314 1.00 92.94 105 ALA A CA 1
ATOM 869 C C . ALA A 1 105 ? -15.518 -2.047 14.463 1.00 92.94 105 ALA A C 1
ATOM 871 O O . ALA A 1 105 ? -16.717 -2.313 14.374 1.00 92.94 105 ALA A O 1
ATOM 872 N N . TYR A 1 106 ? -15.011 -1.401 15.520 1.00 89.00 106 TYR A N 1
ATOM 873 C CA . TYR A 1 106 ? -15.841 -0.865 16.607 1.00 89.00 106 TYR A CA 1
ATOM 874 C C . TYR A 1 106 ? -16.901 0.127 16.100 1.00 89.00 106 TYR A C 1
ATOM 876 O O . TYR A 1 106 ? -18.009 0.177 16.624 1.00 89.00 106 TYR A O 1
ATOM 884 N N . TRP A 1 107 ? -16.584 0.860 15.032 1.00 91.25 107 TRP A N 1
ATOM 885 C CA . TRP A 1 107 ? -17.427 1.889 14.428 1.00 91.25 107 TRP A CA 1
ATOM 886 C C . TRP A 1 107 ? -18.267 1.360 13.259 1.00 91.25 107 TRP A C 1
ATOM 888 O O . TRP A 1 107 ? -18.833 2.141 12.489 1.00 91.25 107 TRP A O 1
ATOM 898 N N . LYS A 1 108 ? -18.352 0.034 13.091 1.00 91.81 108 LYS A N 1
ATOM 899 C CA . LYS A 1 108 ? -19.116 -0.589 12.007 1.00 91.81 108 LYS A CA 1
ATOM 900 C C . LYS A 1 108 ? -20.576 -0.128 12.040 1.00 91.81 108 LYS A C 1
ATOM 902 O O . LYS A 1 108 ? -21.239 -0.203 13.068 1.00 91.81 108 LYS A O 1
ATOM 907 N N . GLY A 1 109 ? -21.075 0.309 10.885 1.00 91.75 109 GLY A N 1
ATOM 908 C CA . GLY A 1 109 ? -22.436 0.833 10.715 1.00 91.75 109 GLY A CA 1
ATOM 909 C C . GLY A 1 109 ? -22.514 2.360 10.654 1.00 91.75 109 GLY A C 1
ATOM 910 O O . GLY A 1 109 ? -23.507 2.882 10.157 1.00 91.75 109 GLY A O 1
ATOM 911 N N . THR A 1 110 ? -21.460 3.068 11.066 1.00 95.00 110 THR A N 1
ATOM 912 C CA . THR A 1 110 ? -21.372 4.532 10.950 1.00 95.00 110 THR A CA 1
ATOM 913 C C . THR A 1 110 ? -21.022 4.987 9.530 1.00 95.00 110 THR A C 1
ATOM 915 O O . THR A 1 110 ? -20.471 4.219 8.736 1.00 95.00 110 THR A O 1
ATOM 918 N N . GLY A 1 111 ? -21.297 6.261 9.223 1.00 95.50 111 GLY A N 1
ATOM 919 C CA . GLY A 1 111 ? -20.847 6.901 7.981 1.00 95.50 111 GLY A CA 1
ATOM 920 C C . GLY A 1 111 ? -19.324 6.860 7.830 1.00 95.50 111 GLY A C 1
ATOM 921 O O . GLY A 1 111 ? -18.834 6.467 6.778 1.00 95.50 111 GLY A O 1
ATOM 922 N N . PHE A 1 112 ? -18.587 7.123 8.916 1.00 94.25 112 PHE A N 1
ATOM 923 C CA . PHE A 1 112 ? -17.125 7.010 8.961 1.00 94.25 112 PHE A CA 1
ATOM 924 C C . PHE A 1 112 ? -16.623 5.652 8.452 1.00 94.25 112 PHE A C 1
ATOM 926 O O . PHE A 1 112 ? -15.777 5.601 7.565 1.00 94.25 112 PHE A O 1
ATOM 933 N N . TYR A 1 113 ? -17.177 4.546 8.962 1.00 95.56 113 TYR A N 1
ATOM 934 C CA . TYR A 1 113 ? -16.754 3.203 8.554 1.00 95.56 113 TYR A CA 1
ATOM 935 C C . TYR A 1 113 ? -17.015 2.931 7.067 1.00 95.56 113 TYR A C 1
ATOM 937 O O . TYR A 1 113 ? -16.216 2.264 6.413 1.00 95.56 113 TYR A O 1
ATOM 945 N N . ARG A 1 114 ? -18.122 3.450 6.519 1.00 96.31 114 ARG A N 1
ATOM 946 C CA . ARG A 1 114 ? -18.442 3.319 5.088 1.00 96.31 114 ARG A CA 1
ATOM 947 C C . ARG A 1 114 ? -17.466 4.115 4.228 1.00 96.31 114 ARG A C 1
ATOM 949 O O . ARG A 1 114 ? -16.957 3.568 3.257 1.00 96.31 114 ARG A O 1
ATOM 956 N N . THR A 1 115 ? -17.170 5.358 4.609 1.00 96.12 115 THR A N 1
ATOM 957 C CA . THR A 1 115 ? -16.202 6.213 3.906 1.00 96.12 115 THR A CA 1
ATOM 958 C C . THR A 1 115 ? -14.803 5.612 3.947 1.00 96.12 115 THR A C 1
ATOM 960 O O . THR A 1 115 ? -14.164 5.498 2.906 1.00 96.12 115 THR A O 1
ATOM 963 N N . LEU A 1 116 ? -14.357 5.148 5.119 1.00 96.00 116 LEU A N 1
ATOM 964 C CA . LEU A 1 116 ? -13.086 4.441 5.260 1.00 96.00 116 LEU A CA 1
ATOM 965 C C . LEU A 1 116 ? -13.059 3.183 4.385 1.00 96.00 116 LEU A C 1
ATOM 967 O O . LEU A 1 116 ? -12.084 2.951 3.685 1.00 96.00 116 LEU A O 1
ATOM 971 N N . GLY A 1 117 ? -14.135 2.392 4.373 1.00 95.94 117 GLY A N 1
ATOM 972 C CA . GLY A 1 117 ? -14.233 1.212 3.515 1.00 95.94 117 GLY A CA 1
ATOM 973 C C . GLY A 1 117 ? -14.145 1.525 2.029 1.00 95.94 117 GLY A C 1
ATOM 974 O O . GLY A 1 117 ? -13.381 0.868 1.330 1.00 95.94 117 GLY A O 1
ATOM 975 N N . ALA A 1 118 ? -14.853 2.548 1.553 1.00 96.88 118 ALA A N 1
ATOM 976 C CA . ALA A 1 118 ? -14.753 2.989 0.165 1.00 96.88 118 ALA A CA 1
ATOM 977 C C . ALA A 1 118 ? -13.329 3.461 -0.174 1.00 96.88 118 ALA A C 1
ATOM 979 O O . ALA A 1 118 ? -12.765 3.023 -1.174 1.00 96.88 118 ALA A O 1
ATOM 980 N N . ALA A 1 119 ? -12.718 4.276 0.693 1.00 96.12 119 ALA A N 1
ATOM 981 C CA . ALA A 1 119 ? -11.344 4.742 0.522 1.00 96.12 119 ALA A CA 1
ATOM 982 C C . ALA A 1 119 ? -10.345 3.576 0.461 1.00 96.12 119 ALA A C 1
ATOM 984 O O . ALA A 1 119 ? -9.480 3.557 -0.411 1.00 96.12 119 ALA A O 1
ATOM 985 N N . MET A 1 120 ? -10.497 2.568 1.326 1.00 96.94 120 MET A N 1
ATOM 986 C CA . MET A 1 120 ? -9.625 1.393 1.319 1.00 96.94 120 MET A CA 1
ATOM 987 C C . MET A 1 120 ? -9.826 0.506 0.093 1.00 96.94 120 MET A C 1
ATOM 989 O O . MET A 1 120 ? -8.856 -0.047 -0.411 1.00 96.94 120 MET A O 1
ATOM 993 N N . ILE A 1 121 ? -11.050 0.380 -0.420 1.00 97.38 121 ILE A N 1
ATOM 994 C CA . ILE A 1 121 ? -11.310 -0.352 -1.668 1.00 97.38 121 ILE A CA 1
ATOM 995 C C . ILE A 1 121 ? -10.642 0.354 -2.851 1.00 97.38 121 ILE A C 1
ATOM 997 O O . ILE A 1 121 ? -9.995 -0.303 -3.661 1.00 97.38 121 ILE A O 1
ATOM 1001 N N . ILE A 1 122 ? -10.755 1.683 -2.932 1.00 97.00 122 ILE A N 1
ATOM 1002 C CA . ILE A 1 122 ? -10.080 2.469 -3.974 1.00 97.00 122 ILE A CA 1
ATOM 1003 C C . ILE A 1 122 ? -8.560 2.346 -3.824 1.00 97.00 122 ILE A C 1
ATOM 1005 O O . ILE A 1 122 ? -7.877 2.132 -4.818 1.00 97.00 122 ILE A O 1
ATOM 1009 N N . CYS A 1 123 ? -8.036 2.388 -2.594 1.00 96.44 123 CYS A N 1
ATOM 1010 C CA . CYS A 1 123 ? -6.619 2.156 -2.312 1.00 96.44 123 CYS A CA 1
ATOM 1011 C C . CYS A 1 123 ? -6.148 0.809 -2.875 1.00 96.44 123 CYS A C 1
ATOM 1013 O O . CYS A 1 123 ? -5.159 0.776 -3.598 1.00 96.44 123 CYS A O 1
ATOM 1015 N N . VAL A 1 124 ? -6.894 -0.274 -2.621 1.00 96.75 124 VAL A N 1
ATOM 1016 C CA . VAL A 1 124 ? -6.602 -1.611 -3.165 1.00 96.75 124 VAL A CA 1
ATOM 1017 C C . VAL A 1 124 ? -6.634 -1.616 -4.691 1.00 96.75 124 VAL A C 1
ATOM 1019 O O . VAL A 1 124 ? -5.739 -2.176 -5.315 1.00 96.75 124 VAL A O 1
ATOM 1022 N N . ALA A 1 125 ? -7.637 -0.987 -5.306 1.00 97.62 125 ALA A N 1
ATOM 1023 C CA . ALA A 1 125 ? -7.734 -0.911 -6.761 1.00 97.62 125 ALA A CA 1
ATOM 1024 C C . ALA A 1 125 ? -6.545 -0.158 -7.380 1.00 97.62 125 ALA A C 1
ATOM 1026 O O . ALA A 1 125 ? -5.996 -0.609 -8.383 1.00 97.62 125 ALA A O 1
ATOM 1027 N N . CYS A 1 126 ? -6.118 0.951 -6.770 1.00 96.38 126 CYS A N 1
ATOM 1028 C CA . CYS A 1 126 ? -4.928 1.684 -7.194 1.00 96.38 126 CYS A CA 1
ATOM 1029 C C . CYS A 1 126 ? -3.653 0.860 -6.992 1.00 96.38 126 CYS A C 1
ATOM 1031 O O . CYS A 1 126 ? -2.801 0.864 -7.867 1.00 96.38 126 CYS A O 1
ATOM 1033 N N . ASP A 1 127 ? -3.530 0.116 -5.894 1.00 95.06 127 ASP A N 1
ATOM 1034 C CA . ASP A 1 127 ? -2.381 -0.763 -5.649 1.00 95.06 127 ASP A CA 1
ATOM 1035 C C . ASP A 1 127 ? -2.257 -1.859 -6.713 1.00 95.06 127 ASP A C 1
ATOM 1037 O O . ASP A 1 127 ? -1.205 -2.055 -7.312 1.00 95.06 127 ASP A O 1
ATOM 1041 N N . LEU A 1 128 ? -3.364 -2.533 -7.030 1.00 96.25 128 LEU A N 1
ATOM 1042 C CA . LEU A 1 128 ? -3.391 -3.528 -8.101 1.00 96.25 128 LEU A CA 1
ATOM 1043 C C . LEU A 1 128 ? -3.087 -2.891 -9.462 1.00 96.25 128 LEU A C 1
ATOM 1045 O O . LEU A 1 128 ? -2.322 -3.451 -10.246 1.00 96.25 128 LEU A O 1
ATOM 1049 N N . GLY A 1 129 ? -3.663 -1.717 -9.732 1.00 95.75 129 GLY A N 1
ATOM 1050 C CA . GLY A 1 129 ? -3.417 -0.956 -10.954 1.00 95.75 129 GLY A CA 1
ATOM 1051 C C . GLY A 1 129 ? -1.947 -0.585 -11.124 1.00 95.75 129 GLY A C 1
ATOM 1052 O O . GLY A 1 129 ? -1.398 -0.777 -12.208 1.00 95.75 129 GLY A O 1
ATOM 1053 N N . GLU A 1 130 ? -1.292 -0.121 -10.061 1.00 94.06 130 GLU A N 1
ATOM 1054 C CA . GLU A 1 130 ? 0.143 0.157 -10.051 1.00 94.06 130 GLU A CA 1
ATOM 1055 C C . GLU A 1 130 ? 0.949 -1.110 -10.339 1.00 94.06 130 GLU A C 1
ATOM 1057 O O . GLU A 1 130 ? 1.710 -1.120 -11.302 1.00 94.06 130 GLU A O 1
ATOM 1062 N N . ASN A 1 131 ? 0.767 -2.176 -9.557 1.00 93.31 131 ASN A N 1
ATOM 1063 C CA . ASN A 1 131 ? 1.587 -3.384 -9.671 1.00 93.31 131 ASN A CA 1
ATOM 1064 C C . ASN A 1 131 ? 1.446 -4.054 -11.043 1.00 93.31 131 ASN A C 1
ATOM 1066 O O . ASN A 1 131 ? 2.435 -4.473 -11.642 1.00 93.31 131 ASN A O 1
ATOM 1070 N N . ILE A 1 132 ? 0.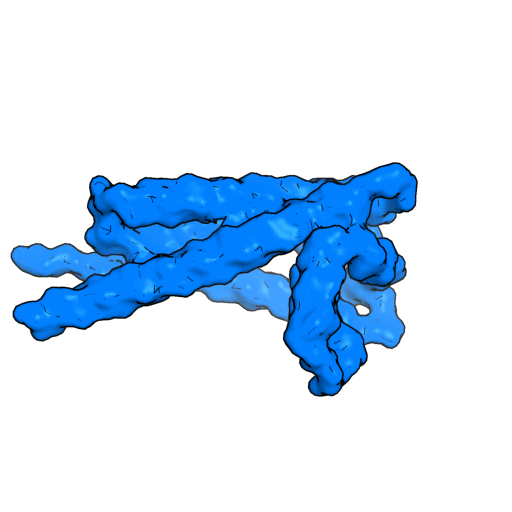228 -4.108 -11.592 1.00 94.75 132 ILE A N 1
ATOM 1071 C CA . ILE A 1 132 ? -0.017 -4.636 -12.942 1.00 94.75 132 ILE A CA 1
ATOM 1072 C C . ILE A 1 132 ? 0.620 -3.729 -14.002 1.00 94.75 132 ILE A C 1
ATOM 1074 O O . ILE A 1 132 ? 1.271 -4.225 -14.923 1.00 94.75 132 ILE A O 1
ATOM 1078 N N . SER A 1 133 ? 0.465 -2.407 -13.875 1.00 94.50 133 SER A N 1
ATOM 1079 C CA . SER A 1 133 ? 1.053 -1.452 -14.822 1.00 94.50 133 SER A CA 1
ATOM 1080 C C . SER A 1 133 ? 2.579 -1.486 -14.776 1.00 94.50 133 SER A C 1
ATOM 1082 O O . SER A 1 133 ? 3.226 -1.414 -15.818 1.00 94.50 133 SER A O 1
ATOM 1084 N N . PHE A 1 134 ? 3.166 -1.650 -13.592 1.00 92.25 134 PHE A N 1
ATOM 1085 C CA . PHE A 1 134 ? 4.608 -1.740 -13.416 1.00 92.25 134 PHE A CA 1
ATOM 1086 C C . PHE A 1 134 ? 5.155 -3.052 -13.978 1.00 92.25 134 PHE A C 1
ATOM 1088 O O . PHE A 1 134 ? 6.108 -3.029 -14.755 1.00 92.25 134 PHE A O 1
ATOM 1095 N N . ALA A 1 135 ? 4.497 -4.180 -13.696 1.00 92.69 135 ALA A N 1
ATOM 1096 C CA . ALA A 1 135 ? 4.825 -5.464 -14.308 1.00 92.69 135 ALA A CA 1
ATOM 1097 C C . ALA A 1 135 ? 4.785 -5.387 -15.843 1.00 92.69 135 ALA A C 1
ATOM 1099 O O . ALA A 1 135 ? 5.698 -5.870 -16.511 1.00 92.69 135 ALA A O 1
ATOM 1100 N N . TRP A 1 136 ? 3.769 -4.733 -16.415 1.00 93.75 136 TRP A N 1
ATOM 1101 C CA . TRP A 1 136 ? 3.699 -4.500 -17.858 1.00 93.75 136 TRP A CA 1
ATOM 1102 C C . TRP A 1 136 ? 4.854 -3.627 -18.360 1.00 93.75 136 TRP A C 1
ATOM 1104 O O . TRP A 1 136 ? 5.506 -3.981 -19.345 1.00 93.75 136 TRP A O 1
ATOM 1114 N N . TYR A 1 137 ? 5.132 -2.518 -17.670 1.00 92.81 137 TYR A N 1
ATOM 1115 C CA . TYR A 1 137 ? 6.194 -1.573 -18.016 1.00 92.81 137 TYR A CA 1
ATOM 1116 C C . TYR A 1 137 ? 7.584 -2.223 -18.017 1.00 92.81 137 TYR A C 1
ATOM 1118 O O . TYR A 1 137 ? 8.385 -1.942 -18.907 1.00 92.81 137 TYR A O 1
ATOM 1126 N N . LEU A 1 138 ? 7.855 -3.150 -17.089 1.00 90.88 138 LEU A N 1
ATOM 1127 C CA . LEU A 1 138 ? 9.114 -3.901 -17.048 1.00 90.88 138 LEU A CA 1
ATOM 1128 C C . LEU A 1 138 ? 9.388 -4.668 -18.351 1.00 90.88 138 LEU A C 1
ATOM 1130 O O . LEU A 1 138 ? 10.539 -4.764 -18.776 1.00 90.88 138 LEU A O 1
ATOM 1134 N N . TRP A 1 139 ? 8.354 -5.204 -19.001 1.00 91.00 139 TRP A N 1
ATOM 1135 C CA . TRP A 1 139 ? 8.486 -5.939 -20.265 1.00 91.00 139 TRP A CA 1
ATOM 1136 C C . TRP A 1 139 ? 8.332 -5.047 -21.499 1.00 91.00 139 TRP A C 1
ATOM 1138 O O . TRP A 1 139 ? 8.953 -5.314 -22.528 1.00 91.00 139 TRP A O 1
ATOM 1148 N N . HIS A 1 140 ? 7.557 -3.970 -21.382 1.00 91.94 140 HIS A N 1
ATOM 1149 C CA . HIS A 1 140 ? 7.230 -3.054 -22.469 1.00 91.94 140 HIS A CA 1
ATOM 1150 C C . HIS A 1 140 ? 7.470 -1.605 -22.021 1.00 91.94 140 HIS A C 1
ATOM 1152 O O . HIS A 1 140 ? 6.510 -0.883 -21.741 1.00 91.94 140 HIS A O 1
ATOM 1158 N N . PRO A 1 141 ? 8.733 -1.138 -21.979 1.00 87.06 141 PRO A N 1
ATOM 1159 C CA . PRO A 1 141 ? 9.088 0.195 -21.479 1.00 87.06 141 PRO A CA 1
ATOM 1160 C C . PRO A 1 141 ? 8.720 1.333 -22.454 1.00 87.06 141 PRO A C 1
ATOM 1162 O O . PRO A 1 141 ? 9.352 2.386 -22.472 1.00 87.06 141 PRO A O 1
ATOM 1165 N N . GLN A 1 142 ? 7.722 1.118 -23.311 1.00 85.38 142 GLN A N 1
ATOM 1166 C CA . GLN A 1 142 ? 7.275 2.052 -24.337 1.00 85.38 142 GLN A CA 1
ATOM 1167 C C . GLN A 1 142 ? 5.955 2.717 -23.926 1.00 85.38 142 GLN A C 1
ATOM 1169 O O . GLN A 1 142 ? 5.120 2.122 -23.244 1.00 85.38 142 GLN A O 1
ATOM 1174 N N . GLY A 1 143 ? 5.743 3.947 -24.398 1.00 82.56 143 GLY A N 1
ATOM 1175 C CA . GLY A 1 143 ? 4.527 4.715 -24.126 1.00 82.56 143 GLY A CA 1
ATOM 1176 C C . GLY A 1 143 ? 4.463 5.291 -22.708 1.00 82.56 143 GLY A C 1
ATOM 1177 O O . GLY A 1 143 ? 5.463 5.370 -22.004 1.00 82.56 143 GLY A O 1
ATOM 1178 N N . ASN A 1 144 ? 3.261 5.699 -22.292 1.00 89.88 144 ASN A N 1
ATOM 1179 C CA . ASN A 1 144 ? 3.028 6.452 -21.050 1.00 89.88 144 ASN A CA 1
ATOM 1180 C C . ASN A 1 144 ? 2.653 5.561 -19.848 1.00 89.88 144 ASN A C 1
ATOM 1182 O O . ASN A 1 144 ? 1.941 5.999 -18.944 1.00 89.88 144 ASN A O 1
ATOM 1186 N N . VAL A 1 145 ? 3.073 4.292 -19.828 1.00 91.62 145 VAL A N 1
ATOM 1187 C CA . VAL A 1 145 ? 2.701 3.359 -18.745 1.00 91.62 145 VAL A CA 1
ATOM 1188 C C . VAL A 1 145 ? 3.347 3.762 -17.413 1.00 91.62 145 VAL A C 1
ATOM 1190 O O . VAL A 1 145 ? 2.721 3.631 -16.365 1.00 91.62 145 VAL A O 1
ATOM 1193 N N . ASN A 1 146 ? 4.546 4.347 -17.440 1.00 89.75 146 ASN A N 1
ATOM 1194 C CA . ASN A 1 146 ? 5.197 4.922 -16.259 1.00 89.75 146 ASN A CA 1
ATOM 1195 C C . ASN A 1 146 ? 4.357 6.029 -15.591 1.00 89.75 146 ASN A C 1
ATOM 1197 O O . ASN A 1 146 ? 4.327 6.117 -14.367 1.00 89.75 146 ASN A O 1
ATOM 1201 N N . VAL A 1 147 ? 3.624 6.827 -16.376 1.00 91.06 147 VAL A N 1
ATOM 1202 C CA . VAL A 1 147 ? 2.694 7.844 -15.854 1.00 91.06 147 VAL A CA 1
ATOM 1203 C C . VAL A 1 147 ? 1.520 7.184 -15.128 1.00 91.06 147 VAL A C 1
ATOM 1205 O O . VAL A 1 147 ? 1.112 7.643 -14.063 1.00 91.06 147 VAL A O 1
ATOM 1208 N N . ALA A 1 148 ? 0.990 6.081 -15.666 1.00 91.88 148 ALA A N 1
ATOM 1209 C CA . ALA A 1 148 ? -0.074 5.323 -15.007 1.00 91.88 148 ALA A CA 1
ATOM 1210 C C . ALA A 1 148 ? 0.397 4.733 -13.668 1.00 91.88 148 ALA A C 1
ATOM 1212 O O . ALA A 1 148 ? -0.301 4.893 -12.667 1.00 91.88 148 ALA A O 1
ATOM 1213 N N . VAL A 1 149 ? 1.593 4.130 -13.634 1.00 91.94 149 VAL A N 1
ATOM 1214 C CA . VAL A 1 149 ? 2.232 3.645 -12.396 1.00 91.94 149 VAL A CA 1
ATOM 1215 C C . VAL A 1 149 ? 2.320 4.782 -11.377 1.00 91.94 149 VAL A C 1
ATOM 1217 O O . VAL A 1 149 ? 1.747 4.667 -10.300 1.00 91.94 149 VAL A O 1
ATOM 1220 N N . ALA A 1 150 ? 2.913 5.922 -11.747 1.00 90.06 150 ALA A N 1
ATOM 1221 C CA . ALA A 1 150 ? 3.080 7.066 -10.851 1.00 90.06 150 ALA A CA 1
ATOM 1222 C C . ALA A 1 150 ? 1.756 7.615 -10.291 1.00 90.06 150 ALA A C 1
ATOM 1224 O O . ALA A 1 150 ? 1.660 7.912 -9.094 1.00 90.06 150 ALA A O 1
ATOM 1225 N N . ASN A 1 151 ? 0.721 7.714 -11.132 1.00 91.94 151 ASN A N 1
ATOM 1226 C CA . ASN A 1 151 ? -0.619 8.132 -10.717 1.00 91.94 151 ASN A CA 1
ATOM 1227 C C . ASN A 1 151 ? -1.212 7.167 -9.688 1.00 91.94 151 ASN A C 1
ATOM 1229 O O . ASN A 1 151 ? -1.697 7.600 -8.639 1.00 91.94 151 ASN A O 1
ATOM 1233 N N . PHE A 1 152 ? -1.157 5.863 -9.963 1.00 94.44 152 PHE A N 1
ATOM 1234 C CA . PHE A 1 152 ? -1.661 4.852 -9.043 1.00 94.44 152 PHE A CA 1
ATOM 1235 C C . PHE A 1 152 ? -0.883 4.837 -7.722 1.00 94.44 152 PHE A C 1
ATOM 1237 O O . PHE A 1 152 ? -1.519 4.837 -6.665 1.00 94.44 152 PHE A O 1
ATOM 1244 N N . THR A 1 153 ? 0.453 4.913 -7.754 1.00 91.19 153 THR A N 1
ATOM 1245 C CA . THR A 1 153 ? 1.306 4.990 -6.554 1.00 91.19 153 THR A CA 1
ATOM 1246 C C . THR A 1 153 ? 0.979 6.215 -5.706 1.00 91.19 153 THR A C 1
ATOM 1248 O O . THR A 1 153 ? 0.880 6.125 -4.482 1.00 91.19 153 THR A O 1
ATOM 1251 N N . THR A 1 154 ? 0.756 7.366 -6.336 1.00 89.62 154 THR A N 1
ATOM 1252 C CA . THR A 1 154 ? 0.468 8.605 -5.608 1.00 89.62 154 THR A CA 1
ATOM 1253 C C . THR A 1 154 ? -0.903 8.534 -4.936 1.00 89.62 154 THR A C 1
ATOM 1255 O O . THR A 1 154 ? -1.023 8.753 -3.728 1.00 89.62 154 THR A O 1
ATOM 1258 N N . ILE A 1 155 ? -1.943 8.160 -5.690 1.00 91.50 155 ILE A N 1
ATOM 1259 C CA . ILE A 1 155 ? -3.311 8.054 -5.164 1.00 91.50 155 ILE A CA 1
ATOM 1260 C C . ILE A 1 155 ? -3.372 7.010 -4.044 1.00 91.50 155 ILE A C 1
ATOM 1262 O O . ILE A 1 155 ? -3.926 7.295 -2.978 1.00 91.50 155 ILE A O 1
ATOM 1266 N N . LYS A 1 156 ? -2.772 5.826 -4.238 1.00 92.88 156 LYS A N 1
ATOM 1267 C CA . LYS A 1 156 ? -2.769 4.784 -3.203 1.00 92.88 156 LYS A CA 1
ATOM 1268 C C . LYS A 1 156 ? -2.019 5.239 -1.954 1.00 92.88 156 LYS A C 1
ATOM 1270 O O . LYS A 1 156 ? -2.526 5.021 -0.865 1.00 92.88 156 LYS A O 1
ATOM 1275 N N . SER A 1 157 ? -0.877 5.921 -2.079 1.00 89.81 157 SER A N 1
ATOM 1276 C CA . SER A 1 157 ? -0.078 6.359 -0.923 1.00 89.81 157 SER A CA 1
ATOM 1277 C C . SER A 1 157 ? -0.833 7.370 -0.061 1.00 89.81 157 SER A C 1
ATOM 1279 O O . SER A 1 157 ? -0.830 7.271 1.171 1.00 89.81 157 SER A O 1
ATOM 1281 N N . VAL A 1 158 ? -1.553 8.299 -0.699 1.00 90.75 158 VAL A N 1
ATOM 1282 C CA . VAL A 1 158 ? -2.434 9.250 -0.007 1.00 90.75 158 VAL A CA 1
ATOM 1283 C C . VAL A 1 158 ? -3.572 8.513 0.701 1.00 90.75 158 VAL A C 1
ATOM 1285 O O . VAL A 1 158 ? -3.788 8.718 1.898 1.00 90.75 158 VAL A O 1
ATOM 1288 N N . LEU A 1 159 ? -4.282 7.623 -0.001 1.00 94.06 159 LEU A N 1
ATOM 1289 C CA . LEU A 1 159 ? -5.406 6.874 0.570 1.00 94.06 159 LEU A CA 1
ATOM 1290 C C . LEU A 1 159 ? -4.972 5.933 1.697 1.00 94.06 159 LEU A C 1
ATOM 1292 O O . LEU A 1 159 ? -5.645 5.865 2.723 1.00 94.06 159 LEU A O 1
ATOM 1296 N N . PHE A 1 160 ? -3.842 5.248 1.537 1.00 92.75 160 PHE A N 1
ATOM 1297 C CA . PHE A 1 160 ? -3.258 4.366 2.538 1.00 92.75 160 PHE A CA 1
ATOM 1298 C C . PHE A 1 160 ? -2.895 5.143 3.805 1.00 92.75 160 PHE A C 1
ATOM 1300 O O . PHE A 1 160 ? -3.266 4.730 4.902 1.00 92.75 160 PHE A O 1
ATOM 1307 N N . SER A 1 161 ? -2.239 6.299 3.663 1.00 91.88 161 SER A N 1
ATOM 1308 C CA . SER A 1 161 ? -1.833 7.141 4.796 1.00 91.88 161 SER A CA 1
ATOM 1309 C C . SER A 1 161 ? -3.040 7.689 5.559 1.00 91.88 161 SER A C 1
ATOM 1311 O O . SER A 1 161 ? -3.129 7.551 6.781 1.00 91.88 161 SER A O 1
ATOM 1313 N N . LEU A 1 162 ? -4.012 8.262 4.841 1.00 92.75 162 LEU A N 1
ATOM 1314 C CA . LEU A 1 162 ? -5.237 8.793 5.444 1.00 92.75 162 LEU A CA 1
ATOM 1315 C C . LEU A 1 162 ? -6.093 7.682 6.063 1.00 92.75 162 LEU A C 1
ATOM 1317 O O . LEU A 1 162 ? -6.619 7.848 7.168 1.00 92.75 162 LEU A O 1
ATOM 1321 N N . GLY A 1 163 ? -6.220 6.545 5.378 1.00 94.19 163 GLY A N 1
ATOM 1322 C CA . GLY A 1 163 ? -6.965 5.379 5.839 1.00 94.19 163 GLY A CA 1
ATOM 1323 C C . GLY A 1 163 ? -6.342 4.746 7.081 1.00 94.19 163 GLY A C 1
ATOM 1324 O O . GLY A 1 163 ? -7.049 4.497 8.059 1.00 94.19 163 GLY A O 1
ATOM 1325 N N . GLY A 1 164 ? -5.021 4.563 7.086 1.00 93.75 164 GLY A N 1
ATOM 1326 C CA . GLY A 1 164 ? -4.260 4.043 8.220 1.00 93.75 164 GLY A CA 1
ATOM 1327 C C . GLY A 1 164 ? -4.363 4.944 9.451 1.00 93.75 164 GLY A C 1
ATOM 1328 O O . GLY A 1 164 ? -4.707 4.466 10.535 1.00 93.75 164 GLY A O 1
ATOM 1329 N N . LEU A 1 165 ? -4.166 6.257 9.283 1.00 95.94 165 LEU A N 1
ATOM 1330 C CA . LEU A 1 165 ? -4.315 7.230 10.370 1.00 95.94 165 LEU A CA 1
ATOM 1331 C C . LEU A 1 165 ? -5.745 7.235 10.926 1.00 95.94 165 LEU A C 1
ATOM 1333 O O . LEU A 1 165 ? -5.946 7.170 12.139 1.00 95.94 165 LEU A O 1
ATOM 1337 N N . SER A 1 166 ? -6.746 7.242 10.045 1.00 94.69 166 SER A N 1
ATOM 1338 C CA . SER A 1 166 ? -8.160 7.210 10.431 1.00 94.69 166 SER A CA 1
ATOM 1339 C C . SER A 1 166 ? -8.519 5.936 11.198 1.00 94.69 166 SER A C 1
ATOM 1341 O O . SER A 1 166 ? -9.180 6.001 12.237 1.00 94.69 166 SER A O 1
ATOM 1343 N N . ALA A 1 167 ? -8.069 4.773 10.722 1.00 95.25 167 ALA A N 1
ATOM 1344 C CA . ALA A 1 167 ? -8.298 3.487 11.373 1.00 95.25 167 ALA A CA 1
ATOM 1345 C C . ALA A 1 167 ? -7.637 3.422 12.758 1.00 95.25 167 ALA A C 1
ATOM 1347 O O . ALA A 1 167 ? -8.252 2.935 13.711 1.00 95.25 167 ALA A O 1
ATOM 1348 N N . LEU A 1 168 ? -6.420 3.959 12.890 1.00 95.75 168 LEU A N 1
ATOM 1349 C CA . LEU A 1 168 ? -5.698 4.032 14.158 1.00 95.75 168 LEU A CA 1
ATOM 1350 C C . LEU A 1 168 ? -6.401 4.951 15.162 1.00 95.75 168 LEU A C 1
ATOM 1352 O O . LEU A 1 168 ? -6.645 4.541 16.297 1.00 95.75 168 LEU A O 1
ATOM 1356 N N . ILE A 1 169 ? -6.781 6.164 14.749 1.00 95.31 169 ILE A N 1
ATOM 1357 C CA . ILE A 1 169 ? -7.526 7.105 15.599 1.00 95.31 169 ILE A CA 1
ATOM 1358 C C . ILE A 1 169 ? -8.837 6.466 16.067 1.00 95.31 169 ILE A C 1
ATOM 1360 O O . ILE A 1 169 ? -9.153 6.503 17.256 1.00 95.31 169 ILE A O 1
ATOM 1364 N N . ALA A 1 170 ? -9.574 5.819 15.161 1.00 92.69 170 ALA A N 1
ATOM 1365 C CA . ALA A 1 170 ? -10.817 5.126 15.486 1.00 92.69 170 ALA A CA 1
ATOM 1366 C C . ALA A 1 170 ? -10.605 4.003 16.516 1.00 92.69 170 ALA A C 1
ATOM 1368 O O . ALA A 1 170 ? -11.400 3.855 17.451 1.00 92.69 170 ALA A O 1
ATOM 1369 N N . PHE A 1 171 ? -9.526 3.234 16.377 1.00 94.81 171 PHE A N 1
ATOM 1370 C CA . PHE A 1 171 ? -9.160 2.180 17.318 1.00 94.81 171 PHE A CA 1
ATOM 1371 C C . PHE A 1 171 ? -8.798 2.738 18.704 1.00 94.81 171 PHE A C 1
ATOM 1373 O O . PHE A 1 171 ? -9.321 2.268 19.718 1.00 94.81 171 PHE A O 1
ATOM 1380 N N . LEU A 1 172 ? -7.972 3.787 18.769 1.00 95.06 172 LEU A N 1
ATOM 1381 C CA . LEU A 1 172 ? -7.591 4.447 20.023 1.00 95.06 172 LEU A CA 1
ATOM 1382 C C . LEU A 1 172 ? -8.796 5.090 20.721 1.00 95.06 172 LEU A C 1
ATOM 1384 O O . LEU A 1 172 ? -8.977 4.928 21.930 1.00 95.06 172 LEU A O 1
ATOM 1388 N N . ALA A 1 173 ? -9.671 5.750 19.962 1.00 92.81 173 ALA A N 1
ATOM 1389 C CA . ALA A 1 173 ? -10.910 6.317 20.480 1.00 92.81 173 ALA A CA 1
ATOM 1390 C C . ALA A 1 173 ? -11.819 5.236 21.088 1.00 92.81 173 ALA A C 1
ATOM 1392 O O . ALA A 1 173 ? -12.393 5.445 22.159 1.00 92.81 173 ALA A O 1
ATOM 1393 N N . ALA A 1 174 ? -11.901 4.054 20.465 1.00 91.88 174 ALA A N 1
ATOM 1394 C CA . ALA A 1 174 ? -12.645 2.921 21.012 1.00 91.88 174 ALA A CA 1
ATOM 1395 C C . ALA A 1 174 ? -12.063 2.437 22.354 1.00 91.88 174 ALA A C 1
ATOM 1397 O O . ALA A 1 174 ? -12.822 2.141 23.282 1.00 91.88 174 ALA A O 1
ATOM 1398 N N . ILE A 1 175 ? -10.731 2.398 22.494 1.00 93.12 175 ILE A N 1
ATOM 1399 C CA . ILE A 1 175 ? -10.055 2.055 23.758 1.00 93.12 175 ILE A CA 1
ATOM 1400 C C . ILE A 1 175 ? -10.402 3.070 24.851 1.00 93.12 175 ILE A C 1
ATOM 1402 O O . ILE A 1 175 ? -10.778 2.672 25.955 1.00 93.12 175 ILE A O 1
ATOM 1406 N N . ILE A 1 176 ? -10.316 4.367 24.549 1.00 91.94 176 ILE A N 1
ATOM 1407 C CA . ILE A 1 176 ? -10.606 5.442 25.509 1.00 91.94 176 ILE A CA 1
ATOM 1408 C C . ILE A 1 176 ? -12.075 5.396 25.944 1.00 91.94 176 ILE A C 1
ATOM 1410 O O . ILE A 1 176 ? -12.360 5.418 27.140 1.00 91.94 176 ILE A O 1
ATOM 1414 N N . HIS A 1 177 ? -13.009 5.270 24.997 1.00 88.31 177 HIS A N 1
ATOM 1415 C CA . HIS A 1 177 ? -14.447 5.213 25.284 1.00 88.31 177 HIS A CA 1
ATOM 1416 C C . HIS A 1 177 ? -14.828 4.008 26.152 1.00 88.31 177 HIS A C 1
ATOM 1418 O O . HIS A 1 177 ? -15.793 4.051 26.905 1.00 88.31 177 HIS A O 1
ATOM 1424 N N . ARG A 1 178 ? -14.063 2.917 26.081 1.00 84.75 178 ARG A N 1
ATOM 1425 C CA . ARG A 1 178 ? -14.294 1.745 26.924 1.00 84.75 178 ARG A CA 1
ATOM 1426 C C . ARG A 1 178 ? -13.883 1.916 28.380 1.00 84.75 178 ARG A C 1
ATOM 1428 O O . ARG A 1 178 ? -14.478 1.239 29.220 1.00 84.75 178 ARG A O 1
ATOM 1435 N N . ARG A 1 179 ? -12.843 2.714 28.638 1.00 82.75 179 ARG A N 1
ATOM 1436 C CA . ARG A 1 179 ? -12.308 2.964 29.985 1.00 82.75 179 ARG A CA 1
ATOM 1437 C C . ARG A 1 179 ? -13.200 3.904 30.799 1.00 82.75 179 ARG A C 1
ATOM 1439 O O . ARG A 1 179 ? -13.135 3.852 32.019 1.00 82.75 179 ARG A O 1
ATOM 1446 N N . LYS A 1 180 ? -14.002 4.725 30.117 1.00 74.06 180 LYS A N 1
ATOM 1447 C CA . LYS A 1 180 ? -15.109 5.493 30.698 1.00 74.06 180 LYS A CA 1
ATOM 1448 C C . LYS A 1 180 ? -16.336 4.598 30.875 1.00 74.06 180 LYS A C 1
ATOM 1450 O O . LYS A 1 180 ? -17.051 4.783 31.872 1.00 74.06 180 LYS A O 1
#

Secondary structure (DSSP, 8-state):
-PPPSS-HHHHHHHHHHHHHHHHHHHHHHT--B-TTS-PPPHHHHHT--SSTT--HHHHHHTTT-SHHHHHHHTTB-HHHHHHTHHHHHHHHHHHHHHHHHHHGGGGTTSHHHHHHHHHHHHHHHHHHHHHHHHHHHHH---SSHHHHHHHHHHHHHHHHHHHHHHHHHHHHHHHHHHH-

Radius of gyration: 18.23 Å; chains: 1; bounding box: 48×36×55 Å

pLDDT: mean 84.56, std 12.98, range [48.75, 97.62]